Protein AF-A0A376L6C5-F1 (afdb_monomer_lite)

Radius of gyration: 15.76 Å; chains: 1; bounding box: 32×25×44 Å

Sequence (85 aa):
MQRGVLIVPVNTLMQRVCPHSFLHGHALVMKKGQRLSRDALRTQLDSAGYRHVDQVMEHGEYATRGALLDLFPMGSELPYRLDFF

pLDDT: mean 84.42, std 9.47, range [50.44, 96.88]

InterPro domains:
  IPR004807 UvrABC system, subunit B [PTHR24029] (3-85)
  IPR027417 P-loop containing nucleoside triphosphate hydrolase [SSF52540] (3-85)
  IPR041471 UvrB, interaction domain [PF17757] (29-85)

Organism: Escherichia coli (NCBI:txid562)

Secondary structure (DSSP, 8-state):
---------HHHHTS-PPPHHHHHHH-----TT----HHHHHHHHHHTTPEE-SS--STTEEEEETTEEEE--TT-SS-EEEE--

Foldseek 3Di:
DDDDDDDDDPVVVPDDDDDPVLCVQLDDDDDPPDQDDPVVVVVSLVVNQADEDCDDDDASYWYDDPQWIWHHHDPDPDIDIDGND

Structure (mmCIF, N/CA/C/O backbone):
data_AF-A0A376L6C5-F1
#
_entry.id   AF-A0A376L6C5-F1
#
loop_
_atom_site.group_PDB
_atom_site.id
_atom_site.type_symbol
_atom_site.label_atom_id
_atom_site.label_alt_id
_atom_site.label_comp_id
_atom_site.label_asym_id
_atom_site.label_entity_id
_atom_site.label_seq_id
_atom_site.pdbx_PDB_ins_code
_atom_site.Cartn_x
_atom_site.Cartn_y
_atom_site.Cartn_z
_atom_site.occupancy
_atom_site.B_iso_or_equiv
_atom_site.auth_seq_id
_atom_site.auth_comp_id
_atom_site.auth_asym_id
_atom_site.auth_atom_id
_atom_site.pdbx_PDB_model_num
ATOM 1 N N . MET A 1 1 ? 0.969 14.249 -11.431 1.00 50.44 1 MET A N 1
ATOM 2 C CA . MET A 1 1 ? 1.837 13.385 -12.259 1.00 50.44 1 MET A CA 1
ATOM 3 C C . MET A 1 1 ? 2.903 14.256 -12.897 1.00 50.44 1 MET A C 1
ATOM 5 O O . MET A 1 1 ? 2.544 15.200 -13.591 1.00 50.44 1 MET A O 1
ATOM 9 N N . GLN A 1 2 ? 4.180 14.003 -12.613 1.00 60.41 2 GLN A N 1
ATOM 10 C CA . GLN A 1 2 ? 5.282 14.645 -13.335 1.00 60.41 2 GLN A CA 1
ATOM 11 C C . GLN A 1 2 ? 5.442 13.964 -14.701 1.00 60.41 2 GLN A C 1
ATOM 13 O O . GLN A 1 2 ? 5.282 12.749 -14.806 1.00 60.41 2 GLN A O 1
ATOM 18 N N . ARG A 1 3 ? 5.701 14.745 -15.755 1.00 80.44 3 ARG A N 1
ATOM 19 C CA . ARG A 1 3 ? 6.028 14.207 -17.083 1.00 80.44 3 ARG A CA 1
ATOM 20 C C . ARG A 1 3 ? 7.494 13.779 -17.084 1.00 80.44 3 ARG A C 1
ATOM 22 O O . ARG A 1 3 ? 8.333 14.524 -16.588 1.00 80.44 3 ARG A O 1
ATOM 29 N N . GLY A 1 4 ? 7.791 12.615 -17.650 1.00 88.62 4 GLY A N 1
ATOM 30 C CA . GLY A 1 4 ? 9.148 12.077 -17.731 1.00 88.62 4 GLY A CA 1
ATOM 31 C C . GLY A 1 4 ? 9.342 11.207 -18.969 1.00 88.62 4 GLY A C 1
ATOM 32 O O . GLY A 1 4 ? 8.369 10.813 -19.613 1.00 88.62 4 GLY A O 1
ATOM 33 N N . VAL A 1 5 ? 10.604 10.928 -19.297 1.00 91.31 5 VAL A N 1
ATOM 34 C CA . VAL A 1 5 ? 11.009 10.007 -20.368 1.00 91.31 5 VAL A CA 1
ATOM 35 C C . VAL A 1 5 ? 11.655 8.786 -19.720 1.00 91.31 5 VAL A C 1
ATOM 37 O O . VAL A 1 5 ? 12.544 8.935 -18.886 1.00 91.31 5 VAL A O 1
ATOM 40 N N . LEU A 1 6 ? 11.205 7.586 -20.092 1.00 90.88 6 LEU A N 1
ATOM 41 C CA . LEU A 1 6 ? 11.757 6.318 -19.616 1.00 90.88 6 LEU A CA 1
ATOM 42 C C . LEU A 1 6 ? 12.686 5.737 -20.688 1.00 90.88 6 LEU A C 1
ATOM 44 O O . LEU A 1 6 ? 12.235 5.436 -21.791 1.00 90.88 6 LEU A O 1
ATOM 48 N N . ILE A 1 7 ? 13.969 5.571 -20.366 1.00 94.12 7 ILE A N 1
ATOM 49 C CA . ILE A 1 7 ? 14.959 4.937 -21.247 1.00 94.12 7 ILE A CA 1
ATOM 50 C C . ILE A 1 7 ? 15.250 3.543 -20.691 1.00 94.12 7 ILE A C 1
ATOM 52 O O . ILE A 1 7 ? 15.806 3.415 -19.603 1.00 94.12 7 ILE A O 1
ATOM 56 N N . VAL A 1 8 ? 14.865 2.500 -21.428 1.00 95.31 8 VAL A N 1
ATOM 57 C CA . VAL A 1 8 ? 15.096 1.094 -21.065 1.00 95.31 8 VAL A CA 1
ATOM 58 C C . VAL A 1 8 ? 15.508 0.288 -22.300 1.00 95.31 8 VAL A C 1
ATOM 60 O O . VAL A 1 8 ? 15.056 0.598 -23.404 1.00 95.31 8 VAL A O 1
ATOM 63 N N . PRO A 1 9 ? 16.358 -0.742 -22.157 1.00 96.88 9 PRO A N 1
ATOM 64 C CA . PRO A 1 9 ? 16.704 -1.614 -23.272 1.00 96.88 9 PRO A CA 1
ATOM 65 C C . PRO A 1 9 ? 15.523 -2.508 -23.697 1.00 96.88 9 PRO A C 1
ATOM 67 O O . PRO A 1 9 ? 14.592 -2.767 -22.930 1.00 96.88 9 PRO A O 1
ATOM 70 N N . VAL A 1 10 ? 15.560 -2.988 -24.948 1.00 94.12 10 VAL A N 1
ATOM 71 C CA . VAL A 1 10 ? 14.453 -3.746 -25.569 1.00 94.12 10 VAL A CA 1
ATOM 72 C C . VAL A 1 10 ? 14.102 -5.027 -24.808 1.00 94.12 10 VAL A C 1
ATOM 74 O O . VAL A 1 10 ? 12.937 -5.401 -24.721 1.00 94.12 10 VAL A O 1
ATOM 77 N N . ASN A 1 11 ? 15.091 -5.681 -24.201 1.00 95.25 11 ASN A N 1
ATOM 78 C CA . ASN A 1 11 ? 14.888 -6.877 -23.388 1.00 95.25 11 ASN A CA 1
ATOM 79 C C . ASN A 1 11 ? 14.038 -6.595 -22.136 1.00 95.25 11 ASN A C 1
ATOM 81 O O . ASN A 1 11 ? 13.167 -7.398 -21.818 1.00 95.25 11 ASN A O 1
ATOM 85 N N . THR A 1 12 ? 14.241 -5.456 -21.464 1.00 93.00 12 THR A N 1
ATOM 86 C CA . THR A 1 12 ? 13.431 -5.030 -20.312 1.00 93.00 12 THR A CA 1
ATOM 87 C C . THR A 1 12 ? 12.008 -4.685 -20.737 1.00 93.00 12 THR A C 1
ATOM 89 O O . THR A 1 12 ? 11.062 -5.058 -20.052 1.00 93.00 12 THR A O 1
ATOM 92 N N . LEU A 1 13 ? 11.836 -4.037 -21.895 1.00 90.75 13 LEU A N 1
ATOM 93 C CA . LEU A 1 13 ? 10.508 -3.711 -22.431 1.00 90.75 13 LEU A CA 1
ATOM 94 C C . LEU A 1 13 ? 9.674 -4.964 -22.747 1.00 90.75 13 LEU A C 1
ATOM 96 O O . LEU A 1 13 ? 8.457 -4.954 -22.592 1.00 90.75 13 LEU A O 1
ATOM 100 N N . MET A 1 14 ? 10.329 -6.043 -23.179 1.00 94.25 14 MET A N 1
ATOM 101 C CA . MET A 1 14 ? 9.678 -7.313 -23.509 1.00 94.25 14 MET A CA 1
ATOM 102 C C . MET A 1 14 ? 9.346 -8.172 -22.278 1.00 94.25 14 MET A C 1
ATOM 104 O O . MET A 1 14 ? 8.707 -9.219 -22.425 1.00 94.25 14 MET A O 1
ATOM 108 N N . GLN A 1 15 ? 9.767 -7.776 -21.069 1.00 92.44 15 GLN A N 1
ATOM 109 C CA . GLN A 1 15 ? 9.415 -8.511 -19.856 1.00 92.44 15 GLN A CA 1
ATOM 110 C C . GLN A 1 15 ? 7.902 -8.476 -19.627 1.00 92.44 15 GLN A C 1
ATOM 112 O O . GLN A 1 15 ? 7.255 -7.432 -19.711 1.00 92.44 15 GLN A O 1
ATOM 117 N N . ARG A 1 16 ? 7.325 -9.637 -19.300 1.00 88.06 16 ARG A N 1
ATOM 118 C CA . ARG A 1 16 ? 5.920 -9.708 -18.895 1.00 88.06 16 ARG A CA 1
ATOM 119 C C . ARG A 1 16 ? 5.760 -9.039 -17.540 1.00 88.06 16 ARG A C 1
ATOM 121 O O . ARG A 1 16 ? 6.231 -9.553 -16.531 1.00 88.06 16 ARG A O 1
ATOM 128 N N . VAL A 1 17 ? 5.051 -7.923 -17.540 1.00 86.56 17 VAL A N 1
ATOM 129 C CA . VAL A 1 17 ? 4.605 -7.244 -16.326 1.00 86.56 17 VAL A CA 1
ATOM 130 C C . VAL A 1 17 ? 3.165 -7.625 -16.008 1.00 86.56 17 VAL A C 1
ATOM 132 O O . VAL A 1 17 ? 2.404 -8.052 -16.882 1.00 86.56 17 VAL A O 1
ATOM 135 N N . CYS A 1 18 ? 2.788 -7.485 -14.740 1.00 79.56 18 CYS A N 1
ATOM 136 C CA . CYS A 1 18 ? 1.405 -7.656 -14.324 1.00 79.56 18 CYS A CA 1
ATOM 137 C C . CYS A 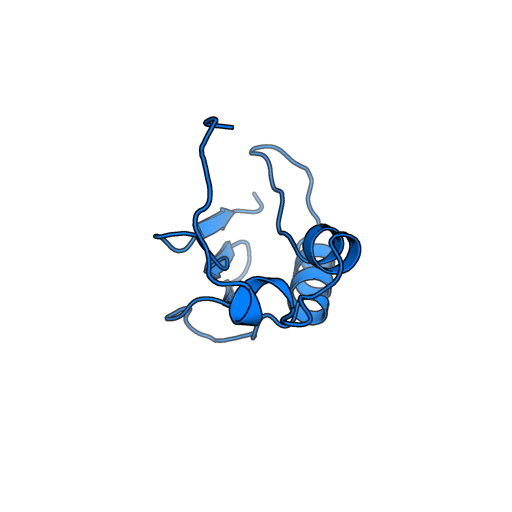1 18 ? 0.494 -6.657 -15.070 1.00 79.56 18 CYS A C 1
ATOM 139 O O . CYS A 1 18 ? 0.880 -5.506 -15.297 1.00 79.56 18 CYS A O 1
ATOM 141 N N . PRO A 1 19 ? -0.712 -7.081 -15.489 1.00 81.94 19 PRO A N 1
ATOM 142 C CA . PRO A 1 19 ? -1.629 -6.202 -16.197 1.00 81.94 19 PRO A CA 1
ATOM 143 C C . PRO A 1 19 ? -2.052 -5.033 -15.304 1.00 81.94 19 PRO A C 1
ATOM 145 O O . PRO A 1 19 ? -2.188 -5.163 -14.090 1.00 81.94 19 PRO A O 1
ATOM 148 N N . HIS A 1 20 ? -2.316 -3.880 -15.913 1.00 73.94 20 HIS A N 1
ATOM 149 C CA . HIS A 1 20 ? -2.665 -2.655 -15.187 1.00 73.94 20 HIS A CA 1
ATOM 150 C C . HIS A 1 20 ? -3.898 -2.807 -14.274 1.00 73.94 20 HIS A C 1
ATOM 152 O O . HIS A 1 20 ? -3.971 -2.186 -13.213 1.00 73.94 20 HIS A O 1
ATOM 158 N N . SER A 1 21 ? -4.850 -3.658 -14.668 1.00 69.38 21 SER A N 1
ATOM 159 C CA . SER A 1 21 ? -6.029 -4.011 -13.870 1.00 69.38 21 SER A CA 1
ATOM 160 C C . SER A 1 21 ? -5.672 -4.720 -12.564 1.00 69.38 21 SER A C 1
ATOM 162 O O . SER A 1 21 ? -6.322 -4.478 -11.552 1.00 69.38 21 SER A O 1
ATOM 164 N N . PHE A 1 22 ? -4.614 -5.535 -12.565 1.00 70.75 22 PHE A N 1
ATOM 165 C CA . PHE A 1 22 ? -4.089 -6.176 -11.363 1.00 70.75 22 PHE A CA 1
ATOM 166 C C . PHE A 1 22 ? -3.541 -5.118 -10.400 1.00 70.75 22 PHE A C 1
ATOM 168 O O . PHE A 1 22 ? -3.923 -5.076 -9.236 1.00 70.75 22 PHE A O 1
ATOM 175 N N . LEU A 1 23 ? -2.736 -4.178 -10.902 1.00 69.19 23 LEU A N 1
ATOM 176 C CA . LEU A 1 23 ? -2.219 -3.081 -10.080 1.00 69.19 23 LEU A CA 1
ATOM 177 C C . LEU A 1 23 ? -3.341 -2.212 -9.500 1.00 69.19 23 LEU A C 1
ATOM 179 O O . LEU A 1 23 ? -3.286 -1.872 -8.328 1.00 69.19 23 LEU A O 1
ATOM 183 N N . HIS A 1 24 ? -4.378 -1.884 -10.276 1.00 63.75 24 HIS A N 1
ATOM 184 C CA . HIS A 1 24 ? -5.502 -1.078 -9.782 1.00 63.75 24 HIS A CA 1
ATOM 185 C C . HIS A 1 24 ? -6.353 -1.793 -8.727 1.00 63.75 24 HIS A C 1
ATOM 187 O O . HIS A 1 24 ? -6.838 -1.137 -7.810 1.00 63.75 24 HIS A O 1
ATOM 193 N N . GLY A 1 25 ? -6.529 -3.113 -8.839 1.00 60.47 25 GLY A N 1
ATOM 194 C CA . GLY A 1 25 ? -7.265 -3.901 -7.845 1.00 60.47 25 GLY A CA 1
ATOM 195 C C . GLY A 1 25 ? -6.5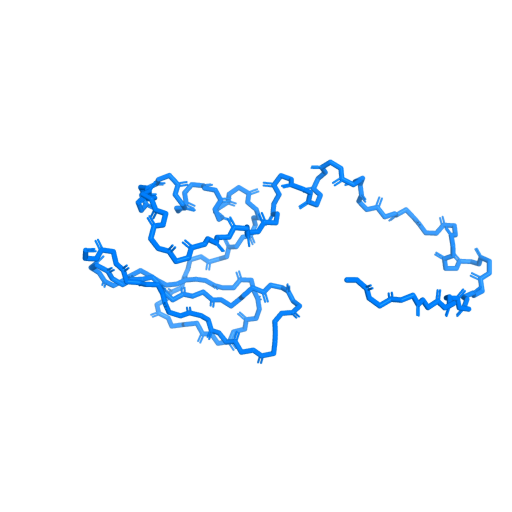23 -4.050 -6.515 1.00 60.47 25 GLY A C 1
ATOM 196 O O . GLY A 1 25 ? -7.153 -4.199 -5.470 1.00 60.47 25 GLY A O 1
ATOM 197 N N . HIS A 1 26 ? -5.192 -3.963 -6.548 1.00 63.91 26 HIS A N 1
ATOM 198 C CA . HIS A 1 26 ? -4.323 -4.188 -5.392 1.00 63.91 26 HIS A CA 1
ATOM 199 C C . HIS A 1 26 ? -3.618 -2.915 -4.892 1.00 63.91 26 HIS A C 1
ATOM 201 O O . HIS A 1 26 ? -2.910 -2.949 -3.886 1.00 63.91 26 HIS A O 1
ATOM 207 N N . ALA A 1 27 ? -3.824 -1.777 -5.561 1.00 66.31 27 ALA A N 1
ATOM 208 C CA . ALA A 1 27 ? -3.347 -0.479 -5.112 1.00 66.31 27 ALA A CA 1
ATOM 209 C C . ALA A 1 27 ? -4.242 0.050 -3.991 1.00 66.31 27 ALA A C 1
ATOM 211 O O . ALA A 1 27 ? -5.458 0.193 -4.136 1.00 66.31 27 ALA A O 1
ATOM 212 N N . LEU A 1 28 ? -3.620 0.394 -2.869 1.00 69.19 28 LEU A N 1
ATOM 213 C CA . LEU A 1 28 ? -4.329 0.970 -1.745 1.00 69.19 28 LEU A CA 1
ATOM 214 C C . LEU A 1 28 ? -4.483 2.483 -1.937 1.00 69.19 28 LEU A C 1
ATOM 216 O O . LEU A 1 28 ? -3.575 3.260 -1.647 1.00 69.19 28 LEU A O 1
ATOM 220 N N . VAL A 1 29 ? -5.648 2.904 -2.427 1.00 71.19 29 VAL A N 1
ATOM 221 C CA . VAL A 1 29 ? -6.002 4.323 -2.561 1.00 71.19 29 VAL A CA 1
ATOM 222 C C . VAL A 1 29 ? -6.926 4.713 -1.416 1.00 71.19 29 VAL A C 1
ATOM 224 O O . VAL A 1 29 ? -8.069 4.268 -1.351 1.00 71.19 29 VAL A O 1
ATOM 227 N N . MET A 1 30 ? -6.438 5.568 -0.521 1.00 74.69 30 MET A N 1
ATOM 228 C CA . MET A 1 30 ? -7.197 6.044 0.636 1.00 74.69 30 MET A CA 1
ATOM 229 C C . MET A 1 30 ? -7.174 7.565 0.711 1.00 74.69 30 MET A C 1
ATOM 231 O O . MET A 1 30 ? -6.188 8.211 0.350 1.00 74.69 30 MET A O 1
ATOM 235 N N . LYS A 1 31 ? -8.265 8.147 1.208 1.00 76.31 31 LYS A N 1
ATOM 236 C CA . LYS A 1 31 ? -8.364 9.579 1.516 1.00 76.31 31 LYS A CA 1
ATOM 237 C C . LYS A 1 31 ? -8.724 9.777 2.986 1.00 76.31 31 LYS A C 1
ATOM 239 O O . LYS A 1 31 ? -9.519 9.022 3.540 1.00 76.31 31 LYS A O 1
ATOM 244 N N . LYS A 1 32 ? -8.173 10.822 3.615 1.00 77.75 32 LYS A N 1
ATOM 245 C CA . LYS A 1 32 ? -8.581 11.227 4.972 1.00 77.75 32 LYS A CA 1
ATOM 246 C C . LYS A 1 32 ? -10.091 11.504 4.996 1.00 77.75 32 LYS A C 1
ATOM 248 O O . LYS A 1 32 ? -10.600 12.159 4.089 1.00 77.75 32 LYS A O 1
ATOM 253 N N . GLY A 1 33 ? -10.786 10.998 6.016 1.00 78.00 33 GLY A N 1
ATOM 254 C CA . GLY A 1 33 ? -12.244 11.121 6.163 1.00 78.00 33 GLY A CA 1
ATOM 255 C C . GLY A 1 33 ? -13.068 10.111 5.352 1.00 78.00 33 GLY A C 1
ATOM 256 O O . GLY A 1 33 ? -14.295 10.175 5.363 1.00 78.00 33 GLY A O 1
ATOM 257 N N . GLN A 1 34 ? -12.429 9.175 4.646 1.00 80.25 34 GLN A N 1
ATOM 258 C CA . GLN A 1 34 ? -13.134 8.088 3.974 1.00 80.25 34 GLN A CA 1
ATOM 259 C C . GLN A 1 34 ? -13.704 7.106 5.003 1.00 80.25 34 GLN A C 1
ATOM 261 O O . GLN A 1 34 ? -12.989 6.613 5.871 1.00 80.25 34 GLN A O 1
ATOM 266 N N . ARG A 1 35 ? -14.992 6.777 4.869 1.00 76.88 35 ARG A N 1
ATOM 267 C CA . ARG A 1 35 ? -15.642 5.764 5.702 1.00 76.88 35 ARG A CA 1
ATOM 268 C C . ARG A 1 35 ? -15.238 4.382 5.195 1.00 76.88 35 ARG A C 1
ATOM 270 O O . ARG A 1 35 ? -15.737 3.925 4.170 1.00 76.88 35 ARG A O 1
ATOM 277 N N . LEU A 1 36 ? -14.289 3.757 5.881 1.00 77.56 36 LEU A N 1
ATOM 278 C CA . LEU A 1 36 ? -13.684 2.490 5.482 1.00 77.56 36 LEU A CA 1
ATOM 279 C C . LEU A 1 36 ? -13.938 1.446 6.569 1.00 77.56 36 LEU A C 1
ATOM 281 O O . LEU A 1 36 ? -13.679 1.690 7.744 1.00 77.56 36 LEU A O 1
ATOM 285 N N . SER A 1 37 ? -14.468 0.285 6.180 1.00 81.38 37 SER A N 1
ATOM 286 C CA . SER A 1 37 ? -14.588 -0.848 7.099 1.00 81.38 37 SER A CA 1
ATOM 287 C C . SER A 1 37 ? -13.225 -1.509 7.257 1.00 81.38 37 SER A C 1
ATOM 289 O O . SER A 1 37 ? -12.584 -1.864 6.266 1.00 81.38 37 SER A O 1
ATOM 291 N N . ARG A 1 38 ? -12.802 -1.708 8.505 1.00 82.19 38 ARG A N 1
ATOM 292 C CA . ARG A 1 38 ? -11.539 -2.375 8.831 1.00 82.19 38 ARG A CA 1
ATOM 293 C C . ARG A 1 38 ? -11.489 -3.806 8.290 1.00 82.19 38 ARG A C 1
ATOM 295 O O . ARG A 1 38 ? -10.466 -4.213 7.752 1.00 82.19 38 ARG A O 1
ATOM 302 N N . ASP A 1 39 ? -12.588 -4.550 8.385 1.00 84.00 39 ASP A N 1
ATOM 303 C CA . ASP A 1 39 ? -12.638 -5.947 7.931 1.00 84.00 39 ASP A CA 1
ATOM 304 C C . ASP A 1 39 ? -12.595 -6.047 6.401 1.00 84.00 39 ASP A C 1
ATOM 306 O O . ASP A 1 39 ? -11.930 -6.924 5.843 1.00 84.00 39 ASP A O 1
ATOM 310 N N . ALA A 1 40 ? -13.236 -5.095 5.713 1.00 84.56 40 ALA A N 1
ATOM 311 C CA . ALA A 1 40 ? -13.133 -4.981 4.262 1.00 84.56 40 ALA A CA 1
ATOM 312 C C . ALA A 1 40 ? -11.694 -4.652 3.842 1.00 84.56 40 ALA A C 1
ATOM 314 O O . ALA A 1 40 ? -11.165 -5.276 2.925 1.00 84.56 40 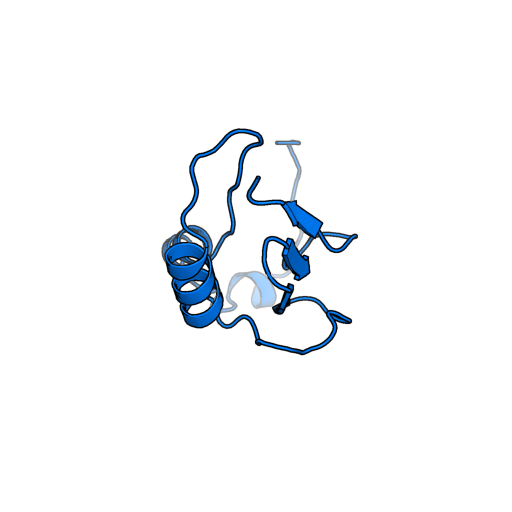ALA A O 1
ATOM 315 N N . LEU A 1 41 ? -11.039 -3.728 4.555 1.00 85.56 41 LEU A N 1
ATOM 316 C CA . LEU A 1 41 ? -9.650 -3.367 4.291 1.00 85.56 41 LEU A CA 1
ATOM 317 C C . LEU A 1 41 ? -8.702 -4.542 4.516 1.00 85.56 41 LEU A C 1
ATOM 319 O O . LEU A 1 41 ? -7.822 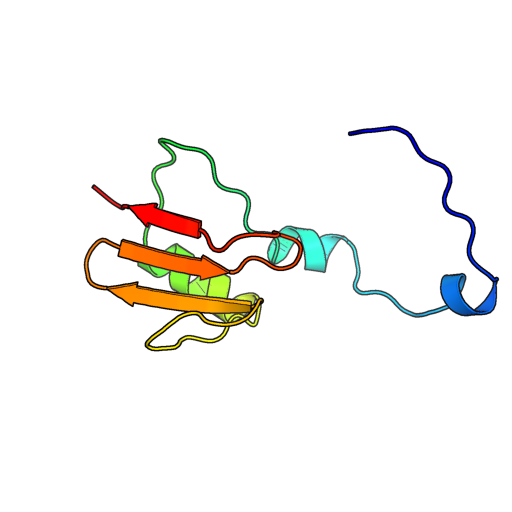-4.777 3.696 1.00 85.56 41 LEU A O 1
ATOM 323 N N . ARG A 1 42 ? -8.902 -5.309 5.591 1.00 86.12 42 ARG A N 1
ATOM 324 C CA . ARG A 1 42 ? -8.109 -6.507 5.870 1.00 86.12 42 ARG A CA 1
ATOM 325 C C . ARG A 1 42 ? -8.216 -7.517 4.730 1.00 86.12 42 ARG A C 1
ATOM 327 O O . ARG A 1 42 ? -7.202 -7.926 4.185 1.00 86.12 42 ARG A O 1
ATOM 334 N N . THR A 1 43 ? -9.443 -7.825 4.312 1.00 86.94 43 THR A N 1
ATOM 335 C CA . THR A 1 43 ? -9.706 -8.745 3.194 1.00 86.94 43 THR A CA 1
ATOM 336 C C . THR A 1 43 ? -9.062 -8.251 1.897 1.00 86.94 43 THR A C 1
ATOM 338 O O . THR A 1 43 ? -8.503 -9.034 1.131 1.00 86.94 43 THR A O 1
ATOM 341 N N . GLN A 1 44 ? -9.107 -6.939 1.651 1.00 84.31 44 GLN A N 1
ATOM 342 C CA . GLN A 1 44 ? -8.477 -6.332 0.484 1.00 84.31 44 GLN A CA 1
ATOM 343 C C . GLN A 1 44 ? -6.948 -6.458 0.533 1.00 84.31 44 GLN A C 1
ATOM 345 O O . GLN A 1 44 ? -6.348 -6.845 -0.468 1.00 84.31 44 GLN A O 1
ATOM 350 N N . LEU A 1 45 ? -6.325 -6.180 1.681 1.00 86.50 45 LEU A N 1
ATOM 351 C CA . LEU A 1 45 ? -4.880 -6.322 1.888 1.00 86.50 45 LEU A CA 1
ATOM 352 C C . LEU A 1 45 ? -4.432 -7.781 1.720 1.00 86.50 45 LEU A C 1
ATOM 354 O O . LEU A 1 45 ? -3.488 -8.033 0.971 1.00 86.50 45 LEU A O 1
ATOM 358 N N . ASP A 1 46 ? -5.165 -8.730 2.307 1.00 86.25 46 ASP A N 1
ATOM 359 C CA . ASP A 1 46 ? -4.927 -10.170 2.143 1.00 86.25 46 ASP A CA 1
ATOM 360 C C . ASP A 1 46 ? -4.984 -10.567 0.657 1.00 86.25 46 ASP A C 1
ATOM 362 O O . ASP A 1 46 ? -4.074 -11.209 0.131 1.00 86.25 46 ASP A O 1
ATOM 366 N N . SER A 1 47 ? -6.015 -10.112 -0.068 1.00 83.12 47 SER A N 1
ATOM 367 C CA . SER A 1 47 ? -6.160 -10.381 -1.507 1.00 83.12 47 SER A CA 1
ATOM 368 C C . SER A 1 47 ? -5.076 -9.723 -2.369 1.00 83.12 47 SER A C 1
ATOM 370 O O . SER A 1 47 ? -4.781 -10.203 -3.461 1.00 83.12 47 SER A O 1
ATOM 372 N N . ALA A 1 48 ? -4.474 -8.634 -1.883 1.00 82.12 48 ALA A N 1
ATOM 373 C CA . ALA A 1 48 ? -3.359 -7.935 -2.513 1.00 82.12 48 ALA A CA 1
ATOM 374 C C . ALA A 1 48 ? -1.990 -8.549 -2.196 1.00 82.12 48 ALA A C 1
ATOM 376 O O . ALA A 1 48 ? -0.979 -8.057 -2.696 1.00 82.12 48 ALA A O 1
ATOM 377 N N . GLY A 1 49 ? -1.951 -9.626 -1.405 1.00 83.88 49 GLY A N 1
ATOM 378 C CA . GLY A 1 49 ? -0.721 -10.318 -1.037 1.00 83.88 49 GLY A CA 1
ATOM 379 C C . GLY A 1 49 ? 0.059 -9.632 0.083 1.00 83.88 49 GLY A C 1
ATOM 380 O O . GLY A 1 49 ? 1.243 -9.921 0.250 1.00 83.88 49 GLY A O 1
ATOM 381 N N . TYR A 1 50 ? -0.577 -8.733 0.843 1.00 88.44 50 TYR A N 1
ATOM 382 C CA . TYR A 1 50 ? 0.030 -8.211 2.061 1.00 88.44 50 TYR A CA 1
ATOM 383 C C . TYR A 1 50 ? 0.047 -9.286 3.147 1.00 88.44 50 TYR A C 1
ATOM 385 O O . TYR A 1 50 ? -0.847 -10.126 3.239 1.00 88.44 50 TYR A O 1
ATOM 393 N N . ARG A 1 51 ? 1.070 -9.239 3.996 1.00 90.38 51 ARG A N 1
ATOM 394 C CA . ARG A 1 51 ? 1.253 -10.181 5.097 1.00 90.38 51 ARG A CA 1
ATOM 395 C C . ARG A 1 51 ? 0.780 -9.569 6.406 1.00 90.38 51 ARG A C 1
ATOM 397 O O . ARG A 1 51 ? 1.227 -8.482 6.776 1.00 90.38 51 ARG A O 1
ATOM 404 N N . HIS A 1 52 ? -0.078 -10.290 7.121 1.00 92.81 52 HIS A N 1
ATOM 405 C CA . HIS A 1 52 ? -0.446 -9.935 8.487 1.00 92.81 52 HIS A CA 1
ATOM 406 C C . HIS A 1 52 ? 0.696 -10.283 9.445 1.00 92.81 52 HIS A C 1
ATOM 408 O O . HIS A 1 52 ? 1.153 -11.426 9.473 1.00 92.81 52 HIS A O 1
ATOM 414 N N . VAL A 1 53 ? 1.166 -9.296 10.202 1.00 94.12 53 VAL A N 1
ATOM 415 C CA . VAL A 1 53 ? 2.269 -9.422 11.164 1.00 94.12 53 VAL A CA 1
ATOM 416 C C . VAL A 1 53 ? 1.945 -8.664 12.452 1.00 94.12 53 VAL A C 1
ATOM 418 O O . VAL A 1 53 ? 1.106 -7.763 12.465 1.00 94.12 53 VAL A O 1
ATOM 421 N N . ASP A 1 54 ? 2.639 -8.983 13.543 1.00 92.38 54 ASP A N 1
ATOM 422 C CA . ASP A 1 54 ? 2.473 -8.264 14.814 1.00 92.38 54 ASP A CA 1
ATOM 423 C C . ASP A 1 54 ? 3.118 -6.869 14.793 1.00 92.38 54 ASP A C 1
ATOM 425 O O . ASP A 1 54 ? 2.666 -5.938 15.474 1.00 92.38 54 ASP A O 1
ATOM 429 N N . GLN A 1 55 ? 4.182 -6.712 14.003 1.00 92.31 55 GLN A N 1
ATOM 430 C CA . GLN A 1 55 ? 4.924 -5.471 13.826 1.00 92.31 55 GLN A CA 1
ATOM 431 C C . GLN A 1 55 ? 5.357 -5.326 12.367 1.00 92.31 55 GLN A C 1
ATOM 433 O O . GLN A 1 55 ? 6.005 -6.211 11.825 1.00 92.31 55 GLN A O 1
ATOM 438 N N . VAL A 1 56 ? 5.007 -4.189 11.764 1.00 93.00 56 VAL A N 1
ATOM 439 C CA . VAL A 1 56 ? 5.358 -3.838 10.383 1.00 93.00 56 VAL A CA 1
ATOM 440 C C . VAL A 1 56 ? 6.813 -3.386 10.323 1.00 93.00 56 VAL A C 1
ATOM 442 O O . VAL A 1 56 ? 7.173 -2.403 10.975 1.00 93.00 56 VAL A O 1
ATOM 445 N N . MET A 1 57 ? 7.623 -4.088 9.536 1.00 92.44 57 MET A N 1
ATOM 446 C CA . MET A 1 57 ? 9.047 -3.809 9.344 1.00 92.44 57 MET A CA 1
ATOM 447 C C . MET A 1 57 ? 9.383 -3.551 7.874 1.00 92.44 57 MET A C 1
ATOM 449 O O . MET A 1 57 ? 10.231 -2.709 7.583 1.00 92.44 57 MET A O 1
ATOM 453 N N . GLU A 1 58 ? 8.698 -4.231 6.954 1.00 92.56 58 GLU A N 1
ATOM 454 C CA . GLU A 1 58 ? 9.000 -4.204 5.520 1.00 92.56 58 GLU A CA 1
ATOM 455 C C . GLU A 1 58 ? 7.775 -3.871 4.663 1.00 92.56 58 GLU A C 1
ATOM 457 O O . GLU A 1 58 ? 6.624 -3.991 5.090 1.00 92.56 58 GLU A O 1
ATOM 462 N N . HIS A 1 59 ? 8.024 -3.457 3.417 1.00 90.50 59 HIS A N 1
ATOM 463 C CA . HIS A 1 59 ? 6.978 -3.248 2.420 1.00 90.50 59 HIS A CA 1
ATOM 464 C C . HIS A 1 59 ? 6.141 -4.512 2.209 1.00 90.50 59 HIS A C 1
ATOM 466 O O . HIS A 1 59 ? 6.664 -5.618 2.095 1.00 90.50 59 HIS A O 1
ATOM 472 N N . GLY A 1 60 ? 4.827 -4.338 2.090 1.00 88.75 60 GLY A N 1
ATOM 473 C CA . GLY A 1 60 ? 3.898 -5.457 1.943 1.00 88.75 60 GLY A CA 1
ATOM 474 C C . GLY A 1 60 ? 3.454 -6.071 3.272 1.00 88.75 60 GLY A C 1
ATOM 475 O O . GLY A 1 60 ? 2.744 -7.071 3.264 1.00 88.75 60 GLY A O 1
ATOM 476 N N . GLU A 1 61 ? 3.815 -5.486 4.412 1.00 93.25 61 GLU A N 1
ATOM 477 C CA . GLU A 1 61 ? 3.337 -5.919 5.725 1.00 93.25 61 GLU A CA 1
ATOM 478 C C . GLU A 1 61 ? 2.246 -4.997 6.275 1.00 93.25 61 GLU A C 1
ATOM 480 O O . GLU A 1 61 ? 2.221 -3.789 6.006 1.00 93.25 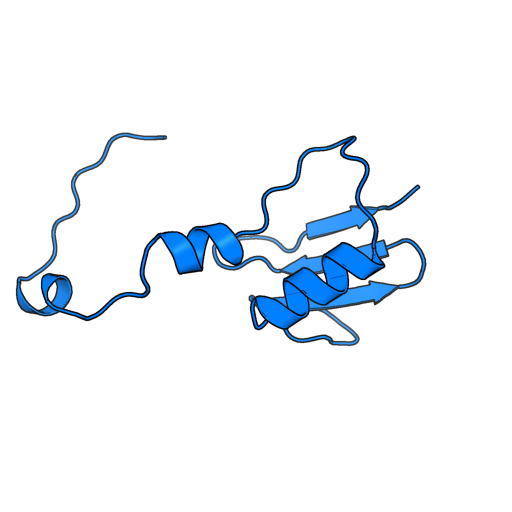61 GLU A O 1
ATOM 485 N N . TYR A 1 62 ? 1.343 -5.568 7.073 1.00 93.25 62 TYR A N 1
ATOM 486 C CA . TYR A 1 62 ? 0.371 -4.811 7.853 1.00 93.25 62 TYR A CA 1
ATOM 487 C C . TYR A 1 62 ? 0.107 -5.453 9.222 1.00 93.25 62 TYR A C 1
ATOM 489 O O . TYR A 1 62 ? 0.164 -6.672 9.380 1.00 93.25 62 TYR A O 1
ATOM 497 N N . ALA A 1 63 ? -0.221 -4.623 10.211 1.00 93.75 63 ALA A N 1
ATOM 498 C CA . ALA A 1 63 ? -0.548 -5.028 11.572 1.00 93.75 63 ALA A CA 1
ATOM 499 C C . ALA A 1 63 ? -1.836 -4.346 12.043 1.00 93.75 63 ALA A C 1
ATOM 501 O O . ALA A 1 63 ? -2.096 -3.179 11.753 1.00 93.75 63 ALA A O 1
ATOM 502 N N . THR A 1 64 ? -2.646 -5.068 12.813 1.00 91.06 64 THR A N 1
ATOM 503 C CA . THR A 1 64 ? -3.926 -4.575 13.347 1.00 91.06 64 THR A CA 1
ATOM 504 C C . THR A 1 64 ? -3.887 -4.543 14.865 1.00 91.06 64 THR A C 1
ATOM 506 O O . THR A 1 64 ? -3.671 -5.580 15.489 1.00 91.06 64 THR A O 1
ATOM 509 N N . ARG A 1 65 ? -4.152 -3.382 15.471 1.00 88.62 65 ARG A N 1
ATOM 510 C CA . ARG A 1 65 ? -4.163 -3.198 16.931 1.00 88.62 65 ARG A CA 1
ATOM 511 C C . ARG A 1 65 ? -5.404 -2.423 17.356 1.00 88.62 65 ARG A C 1
ATOM 513 O O . ARG A 1 65 ? -5.395 -1.198 17.439 1.00 88.62 65 ARG A O 1
ATOM 520 N N . GLY A 1 66 ? -6.497 -3.143 17.612 1.00 86.31 66 GLY A N 1
ATOM 521 C CA . GLY A 1 66 ? -7.773 -2.518 17.964 1.00 86.31 66 GLY A CA 1
ATOM 522 C C . GLY A 1 66 ? -8.254 -1.573 16.857 1.00 86.31 66 GLY A C 1
ATOM 523 O O . GLY A 1 66 ? -8.520 -2.022 15.743 1.00 86.31 66 GLY A O 1
ATOM 524 N N . ALA A 1 67 ? -8.369 -0.279 17.161 1.00 86.69 67 ALA A N 1
ATOM 525 C CA . ALA A 1 67 ? -8.780 0.757 16.207 1.00 86.69 67 ALA A CA 1
ATOM 526 C C . ALA A 1 67 ? -7.658 1.228 15.263 1.00 86.69 67 ALA A C 1
ATOM 528 O O . ALA A 1 67 ? -7.924 2.026 14.373 1.00 86.69 67 ALA A O 1
ATOM 529 N N . LEU A 1 68 ? -6.426 0.736 15.428 1.00 89.69 68 LEU A N 1
ATOM 530 C CA . LEU A 1 68 ? -5.286 1.117 14.599 1.00 89.69 68 LEU A CA 1
ATOM 531 C C . LEU A 1 68 ? -4.968 0.044 13.557 1.00 89.69 68 LEU A C 1
ATOM 533 O O . LEU A 1 68 ? -5.002 -1.158 13.850 1.00 89.69 68 LEU A O 1
ATOM 537 N N . LEU A 1 69 ? -4.590 0.489 12.361 1.00 91.38 69 LEU A N 1
ATOM 538 C CA . LEU A 1 69 ? -3.991 -0.358 11.333 1.00 91.38 69 LEU A CA 1
ATOM 539 C C . LEU A 1 69 ? -2.687 0.271 10.852 1.00 91.38 69 LEU A C 1
ATOM 541 O O . LEU A 1 69 ? -2.683 1.366 10.294 1.00 91.38 69 LEU A O 1
ATOM 545 N N . ASP A 1 70 ? -1.592 -0.441 11.067 1.00 92.56 70 ASP A N 1
ATOM 546 C CA . ASP A 1 70 ? -0.278 -0.093 10.543 1.00 92.56 70 ASP A CA 1
ATOM 547 C C . ASP A 1 70 ? -0.077 -0.843 9.230 1.00 92.56 70 ASP A C 1
ATOM 549 O O . ASP A 1 70 ? -0.374 -2.033 9.158 1.00 92.56 70 ASP A O 1
ATOM 553 N N . LEU A 1 71 ? 0.426 -0.184 8.192 1.00 91.19 71 LEU A N 1
ATOM 554 C CA . LEU A 1 71 ? 0.784 -0.846 6.940 1.00 91.19 71 LEU A CA 1
ATOM 555 C C . LEU A 1 71 ? 2.000 -0.198 6.285 1.00 91.19 71 LEU A C 1
ATOM 557 O O . LEU A 1 71 ? 2.218 1.004 6.432 1.00 91.19 71 LEU A O 1
ATOM 561 N N . PHE A 1 72 ? 2.760 -0.962 5.508 1.00 91.94 72 PHE A N 1
ATOM 562 C CA . PHE A 1 72 ? 3.846 -0.420 4.696 1.00 91.94 72 PHE A CA 1
ATOM 563 C C . PHE A 1 72 ? 3.550 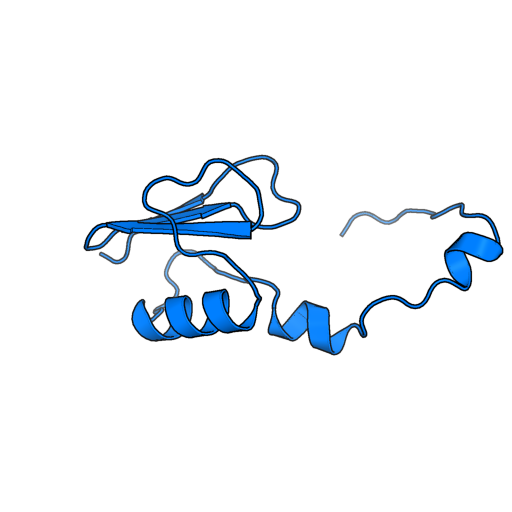-0.635 3.207 1.00 91.94 72 PHE A C 1
ATOM 565 O O . PHE A 1 72 ? 3.796 -1.720 2.673 1.00 91.94 72 PHE A O 1
ATOM 572 N N . PRO A 1 73 ? 2.987 0.376 2.516 1.00 86.88 73 PRO A N 1
ATOM 573 C CA . PRO A 1 73 ? 2.615 0.227 1.121 1.00 86.88 73 PRO A CA 1
ATOM 574 C C . PRO A 1 73 ? 3.831 0.075 0.215 1.00 86.88 73 PRO A C 1
ATOM 576 O O . PRO A 1 73 ? 4.793 0.832 0.345 1.00 86.88 73 PRO A O 1
ATOM 579 N N . MET A 1 74 ? 3.735 -0.816 -0.772 1.00 83.94 74 MET A N 1
ATOM 580 C CA . MET A 1 74 ? 4.722 -0.926 -1.850 1.00 83.94 74 MET A CA 1
ATOM 581 C C . MET A 1 74 ? 4.944 0.434 -2.532 1.00 83.94 74 MET A C 1
ATOM 583 O O . MET A 1 74 ? 3.998 1.054 -3.018 1.00 83.94 74 MET A O 1
ATOM 587 N N . GLY A 1 75 ? 6.196 0.897 -2.569 1.00 81.19 75 GLY A N 1
ATOM 588 C CA . GLY A 1 75 ? 6.576 2.171 -3.192 1.00 81.19 75 GLY A CA 1
ATOM 589 C C . GLY A 1 75 ? 6.432 3.418 -2.310 1.00 81.19 75 GLY A C 1
ATOM 590 O O . GLY A 1 75 ? 6.767 4.506 -2.770 1.00 81.19 75 GLY A O 1
ATOM 591 N N . SER A 1 76 ? 5.973 3.291 -1.059 1.00 85.44 76 SER A N 1
ATOM 592 C CA . SER A 1 76 ? 6.095 4.366 -0.064 1.00 85.44 76 SER A CA 1
ATOM 593 C C . SER A 1 76 ? 7.484 4.339 0.577 1.00 85.44 76 SER A C 1
ATOM 595 O O . SER A 1 76 ? 8.037 3.267 0.796 1.00 85.44 76 SER A O 1
ATOM 597 N N . GLU A 1 77 ? 8.043 5.493 0.938 1.00 87.81 77 GLU A N 1
ATOM 598 C CA . GLU A 1 77 ? 9.277 5.550 1.741 1.00 87.81 77 GLU A CA 1
ATOM 599 C C . GLU A 1 77 ? 9.017 5.281 3.230 1.00 87.81 77 GLU A C 1
ATOM 601 O O . GLU A 1 77 ? 9.917 4.861 3.952 1.00 87.81 77 GLU A O 1
ATOM 606 N N . LEU A 1 78 ? 7.784 5.513 3.694 1.00 90.50 78 LEU A N 1
ATOM 607 C CA . LEU A 1 78 ? 7.409 5.432 5.105 1.00 90.50 78 LEU A CA 1
ATOM 608 C C . LEU A 1 78 ? 6.175 4.541 5.317 1.00 90.50 78 LEU A C 1
ATOM 610 O O . LEU A 1 78 ? 5.275 4.539 4.465 1.00 90.50 78 LEU A O 1
ATOM 614 N N . PRO A 1 79 ? 6.088 3.835 6.460 1.00 91.19 79 PRO A N 1
ATOM 615 C CA . PRO A 1 79 ? 4.886 3.116 6.854 1.00 91.19 79 PRO A CA 1
ATOM 616 C C . PRO A 1 79 ? 3.776 4.091 7.260 1.00 91.19 79 PRO A C 1
ATOM 618 O O . PRO A 1 79 ? 4.026 5.188 7.766 1.00 91.19 79 PRO A O 1
ATOM 621 N N . TYR A 1 80 ? 2.529 3.687 7.038 1.00 90.19 80 TYR A N 1
ATOM 622 C CA . TYR A 1 80 ? 1.336 4.468 7.343 1.00 90.19 80 TYR A CA 1
ATOM 623 C C . TYR A 1 80 ? 0.607 3.872 8.542 1.00 90.19 80 TYR A C 1
ATOM 625 O O . TYR A 1 80 ? 0.430 2.660 8.633 1.00 90.19 80 TYR A O 1
ATOM 633 N N . ARG A 1 81 ? 0.130 4.749 9.429 1.00 91.38 81 ARG A N 1
ATOM 634 C CA . ARG A 1 81 ? -0.784 4.406 10.519 1.00 91.38 81 ARG A CA 1
ATOM 635 C C . ARG A 1 81 ? -2.155 4.991 10.220 1.00 91.38 81 ARG A C 1
ATOM 637 O O . ARG A 1 81 ? -2.301 6.205 10.083 1.00 91.38 81 ARG A O 1
ATOM 644 N N . LEU A 1 82 ? -3.140 4.115 10.104 1.00 88.81 82 LEU A N 1
ATOM 645 C CA . LEU A 1 82 ? -4.545 4.453 9.948 1.00 88.81 82 LEU A CA 1
ATOM 646 C C . LEU A 1 82 ? -5.235 4.352 11.294 1.00 88.81 82 LEU A C 1
ATOM 648 O O . LEU A 1 82 ? -5.016 3.403 12.050 1.00 88.81 82 LEU A O 1
ATOM 652 N N . ASP A 1 83 ? -6.102 5.319 11.533 1.00 87.62 83 ASP A N 1
ATOM 653 C CA . ASP A 1 83 ? -6.900 5.403 12.735 1.00 87.62 83 ASP A CA 1
ATOM 654 C C . ASP A 1 83 ? -8.382 5.432 12.361 1.00 87.62 83 ASP A C 1
ATOM 656 O O . ASP A 1 83 ? -8.781 6.207 11.489 1.00 87.62 83 ASP A O 1
ATOM 660 N N . PHE A 1 84 ? -9.170 4.537 12.957 1.00 80.44 84 PHE A N 1
ATOM 661 C CA . PHE A 1 84 ? -10.561 4.266 12.574 1.00 80.44 84 PHE A CA 1
ATOM 662 C C . PHE A 1 84 ? -11.599 4.922 13.505 1.00 80.44 84 PHE A C 1
ATOM 664 O O . PHE A 1 84 ? -12.750 4.480 13.518 1.00 80.44 84 PHE A O 1
ATOM 671 N N . PHE A 1 85 ? -11.207 5.935 14.286 1.00 72.19 85 PHE A N 1
ATOM 672 C CA . PHE A 1 85 ? -12.117 6.707 15.147 1.00 72.19 85 PHE A CA 1
ATOM 673 C C . PHE A 1 85 ? -13.194 7.487 14.376 1.00 72.19 85 PHE A C 1
ATOM 675 O O . PHE A 1 85 ? -12.907 8.005 13.270 1.00 72.19 85 PHE A O 1
#